Protein AF-A0A7C3PUT8-F1 (afdb_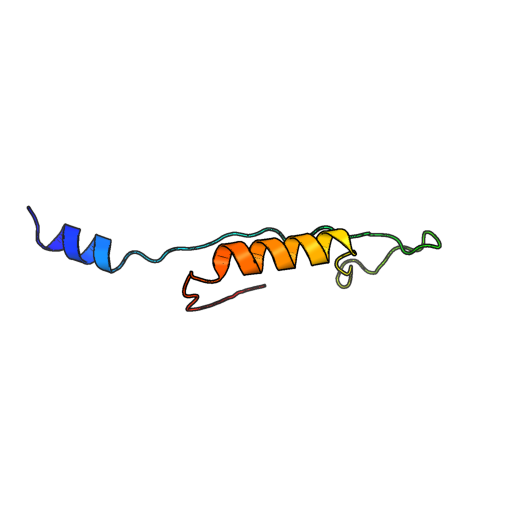monomer_lite)

pLDDT: mean 91.19, std 9.5, range [54.78, 98.56]

Sequence (65 aa):
MSHDLRKRIESRRRIYLLRHGEVSYFDERGRPYPQDSVPLNSRGLSQAQAAAEALRSTPMDRVIH

Structure (mmCIF, N/CA/C/O backbone):
data_AF-A0A7C3PUT8-F1
#
_entry.id   AF-A0A7C3PUT8-F1
#
loop_
_atom_site.group_PDB
_atom_site.id
_atom_site.type_symbol
_atom_site.label_atom_id
_atom_site.label_alt_id
_atom_site.label_comp_id
_atom_site.label_asym_id
_atom_site.label_entity_id
_atom_site.label_seq_id
_atom_site.pdbx_PDB_ins_code
_atom_site.Cartn_x
_atom_site.Cartn_y
_atom_site.Cartn_z
_atom_site.occupancy
_atom_site.B_iso_or_equiv
_atom_site.auth_seq_id
_atom_site.auth_comp_id
_atom_site.auth_asym_id
_atom_site.auth_atom_id
_atom_site.pdbx_PDB_model_num
ATOM 1 N N . MET A 1 1 ? -25.851 11.476 30.728 1.00 54.78 1 MET A N 1
ATOM 2 C CA . MET A 1 1 ? -25.167 11.161 29.448 1.00 54.78 1 MET A CA 1
ATOM 3 C C . MET A 1 1 ? -25.874 9.980 28.794 1.00 54.78 1 MET A C 1
ATOM 5 O O . MET A 1 1 ? -25.962 8.938 29.426 1.00 54.78 1 MET A O 1
ATOM 9 N N . SER A 1 2 ? -26.434 10.166 27.595 1.00 70.12 2 SER A N 1
ATOM 10 C CA . SER A 1 2 ? -27.345 9.211 26.937 1.00 70.12 2 SER A CA 1
ATOM 11 C C . SER A 1 2 ? -26.673 7.875 26.575 1.00 70.12 2 SER A C 1
ATOM 13 O O . SER A 1 2 ? -25.579 7.854 26.012 1.00 70.12 2 SER A O 1
ATOM 15 N N . HIS A 1 3 ? -27.358 6.768 26.879 1.00 69.25 3 HIS A N 1
ATOM 16 C CA . HIS A 1 3 ? -26.968 5.378 26.598 1.00 69.25 3 HIS A CA 1
ATOM 17 C C . HIS A 1 3 ? -26.743 5.113 25.090 1.00 69.25 3 HIS A C 1
ATOM 19 O O . HIS A 1 3 ? -25.926 4.276 24.710 1.00 69.25 3 HIS A O 1
ATOM 25 N N . ASP A 1 4 ? -27.402 5.897 24.233 1.00 76.62 4 ASP A N 1
ATOM 26 C CA . ASP A 1 4 ? -27.327 5.819 22.769 1.00 76.62 4 ASP A CA 1
ATOM 27 C C . ASP A 1 4 ? -25.955 6.238 22.202 1.00 76.62 4 ASP A C 1
ATOM 29 O O . ASP A 1 4 ? -25.417 5.617 21.283 1.00 76.62 4 ASP A O 1
ATOM 33 N N . LEU A 1 5 ? -25.323 7.248 22.812 1.00 72.12 5 LEU A N 1
ATOM 34 C CA . LEU A 1 5 ? -24.014 7.737 22.373 1.00 72.12 5 LEU A CA 1
ATOM 35 C C . LEU A 1 5 ? -22.907 6.709 22.643 1.00 72.12 5 LEU A C 1
ATOM 37 O O . LEU A 1 5 ? -21.997 6.557 21.831 1.00 72.12 5 LEU A O 1
ATOM 41 N N . ARG A 1 6 ? -23.004 5.972 23.758 1.00 73.00 6 ARG A N 1
ATOM 42 C CA . ARG A 1 6 ? -22.057 4.901 24.109 1.00 73.00 6 ARG A CA 1
ATOM 43 C C . ARG A 1 6 ? -22.127 3.751 23.107 1.00 73.00 6 ARG A C 1
ATOM 45 O O . ARG A 1 6 ? -21.094 3.370 22.568 1.00 73.00 6 ARG A O 1
ATOM 52 N N . LYS A 1 7 ? -23.339 3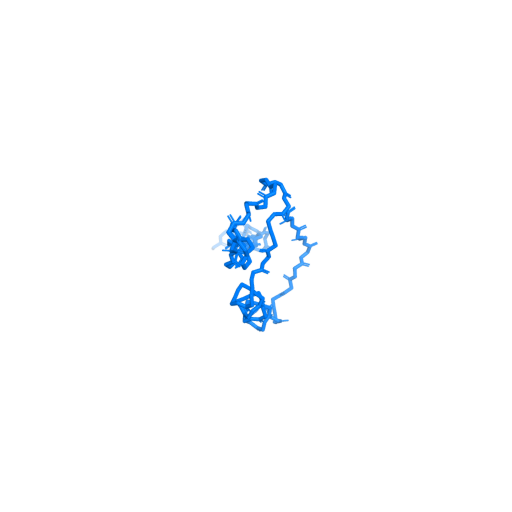.307 22.755 1.00 73.31 7 LYS A N 1
ATOM 53 C CA . LYS A 1 7 ? -23.553 2.277 21.725 1.00 73.31 7 LYS A CA 1
ATOM 54 C C . LYS A 1 7 ? -22.960 2.661 20.368 1.00 73.31 7 LYS A C 1
ATOM 56 O O . LYS A 1 7 ? -22.309 1.839 19.734 1.00 73.31 7 LYS A O 1
ATOM 61 N N . ARG A 1 8 ? -23.142 3.911 19.926 1.00 74.50 8 ARG A N 1
ATOM 62 C CA . ARG A 1 8 ? -22.586 4.400 18.646 1.00 74.50 8 ARG A CA 1
ATOM 63 C C . ARG A 1 8 ? -21.061 4.512 18.640 1.00 74.50 8 ARG A C 1
ATOM 65 O O . ARG A 1 8 ? -20.451 4.368 17.583 1.00 74.50 8 ARG A O 1
ATOM 72 N N . ILE A 1 9 ? -20.448 4.789 19.791 1.00 70.75 9 ILE A N 1
ATOM 73 C CA . ILE A 1 9 ? -18.986 4.789 19.936 1.00 70.75 9 ILE A CA 1
ATOM 74 C C . ILE A 1 9 ? -18.456 3.352 19.884 1.00 70.75 9 ILE A C 1
ATOM 76 O O . ILE A 1 9 ? -17.490 3.095 19.170 1.00 70.75 9 ILE A O 1
ATOM 80 N N . GLU A 1 10 ? -19.119 2.415 20.5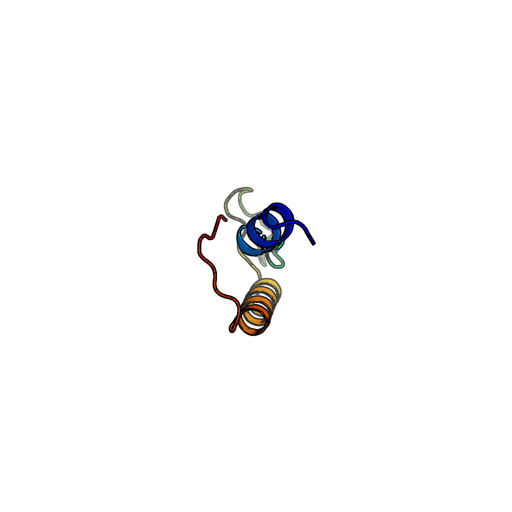64 1.00 75.75 10 GLU A N 1
ATOM 81 C CA . GLU A 1 10 ? -18.758 0.991 20.563 1.00 75.75 10 GLU A CA 1
ATOM 82 C C . GLU A 1 10 ? -18.958 0.326 19.190 1.00 75.75 10 GLU A C 1
ATOM 84 O O . GLU A 1 10 ? -18.185 -0.549 18.812 1.00 75.75 10 GLU A O 1
ATOM 89 N N . SER A 1 11 ? -19.931 0.777 18.390 1.00 81.62 11 SER A N 1
ATOM 90 C CA . SER A 1 11 ? -20.168 0.263 17.032 1.00 81.62 11 SER A CA 1
ATOM 91 C C . SER A 1 11 ? -19.275 0.893 15.954 1.00 81.62 11 SER A C 1
ATOM 93 O O . SER A 1 11 ? -19.456 0.620 14.762 1.00 81.62 11 SER A O 1
ATOM 95 N N . ARG A 1 12 ? -18.364 1.805 16.315 1.00 85.38 12 ARG A N 1
ATOM 96 C CA . ARG A 1 12 ? -17.596 2.576 15.333 1.00 85.38 12 ARG A CA 1
ATOM 97 C C . ARG A 1 12 ? -16.493 1.717 14.715 1.00 85.38 12 ARG A C 1
ATOM 99 O O . ARG A 1 12 ? -15.494 1.412 15.359 1.00 85.38 12 ARG A O 1
ATOM 106 N N . ARG A 1 13 ? -16.635 1.393 13.428 1.00 89.12 13 ARG A N 1
ATOM 107 C CA . ARG A 1 13 ? -15.583 0.709 12.663 1.00 89.12 13 ARG A CA 1
ATOM 108 C C . ARG A 1 13 ? -14.480 1.679 12.242 1.00 89.12 13 ARG A C 1
ATOM 110 O O . ARG A 1 13 ? -14.745 2.844 11.943 1.00 89.12 13 ARG A O 1
ATOM 117 N N . ARG A 1 14 ? -13.242 1.186 12.222 1.00 91.50 14 ARG A N 1
ATOM 118 C CA . ARG A 1 14 ? -12.063 1.906 11.725 1.00 91.50 14 ARG A CA 1
ATOM 119 C C . ARG A 1 14 ? -11.763 1.421 10.311 1.00 91.50 14 ARG A C 1
ATOM 121 O O . ARG A 1 14 ? -11.800 0.223 10.062 1.00 91.50 14 ARG A O 1
ATOM 128 N N . ILE A 1 15 ? -11.495 2.353 9.402 1.00 94.25 15 ILE A N 1
ATOM 129 C CA . ILE A 1 15 ? -11.101 2.055 8.024 1.00 94.25 15 ILE A CA 1
ATOM 130 C C . ILE A 1 15 ? -9.703 2.625 7.826 1.00 94.25 15 ILE A C 1
ATOM 132 O O . ILE A 1 15 ? -9.471 3.799 8.114 1.00 94.25 15 ILE A O 1
ATOM 136 N N . TYR A 1 16 ? -8.794 1.790 7.334 1.00 94.81 16 TYR A N 1
ATOM 137 C CA . TYR A 1 16 ? -7.444 2.181 6.953 1.00 94.81 16 TYR A CA 1
ATOM 138 C C . TYR A 1 16 ? -7.381 2.228 5.428 1.00 94.81 16 TYR A C 1
ATOM 140 O O . TYR A 1 16 ? -7.661 1.231 4.767 1.00 94.81 16 TYR A O 1
ATOM 148 N N . LEU A 1 17 ? -7.061 3.398 4.875 1.00 96.31 17 LEU A N 1
ATOM 149 C CA . LEU A 1 17 ? -6.911 3.603 3.436 1.00 96.31 17 LEU A CA 1
ATOM 150 C C . LEU A 1 17 ? -5.429 3.729 3.116 1.00 96.31 17 LEU A C 1
ATOM 152 O O . LEU A 1 17 ? -4.754 4.622 3.626 1.00 96.31 17 LEU A O 1
ATOM 156 N N . LEU A 1 18 ? -4.927 2.813 2.296 1.00 95.75 18 LEU A N 1
ATOM 157 C CA . LEU A 1 18 ? -3.539 2.789 1.865 1.00 95.75 18 LEU A CA 1
ATOM 158 C C . LEU A 1 18 ? -3.499 2.827 0.342 1.00 95.75 18 LEU A C 1
ATOM 160 O O . LEU A 1 18 ? -4.254 2.129 -0.330 1.00 95.75 18 LEU A O 1
ATOM 164 N N . ARG A 1 19 ? -2.589 3.635 -0.200 1.00 95.69 19 ARG A N 1
ATOM 165 C CA . ARG A 1 19 ? -2.209 3.537 -1.608 1.00 95.69 19 ARG A CA 1
ATOM 166 C C . ARG A 1 19 ? -1.258 2.349 -1.777 1.00 95.69 19 ARG A C 1
ATOM 168 O O . ARG A 1 19 ? -0.476 2.063 -0.872 1.00 95.69 19 ARG A O 1
ATOM 175 N 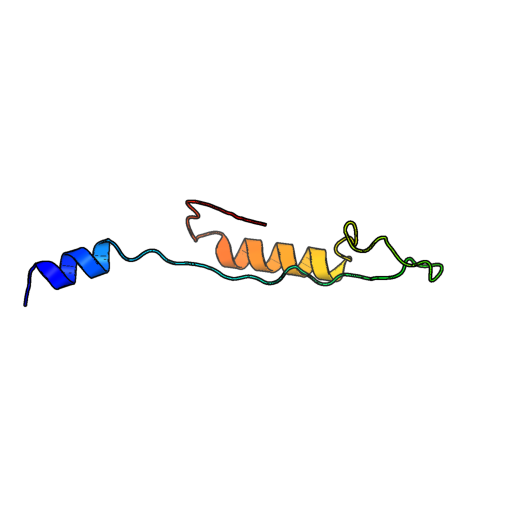N . HIS A 1 20 ? -1.297 1.700 -2.940 1.00 95.06 20 HIS A N 1
ATOM 176 C CA . HIS A 1 20 ? -0.272 0.731 -3.328 1.00 95.06 20 HIS A CA 1
ATOM 177 C C . HIS A 1 20 ? 1.142 1.347 -3.258 1.00 95.06 20 HIS A C 1
ATOM 179 O O . HIS A 1 20 ? 1.314 2.566 -3.372 1.00 95.06 20 HIS A O 1
ATOM 185 N N . GLY A 1 21 ? 2.154 0.496 -3.075 1.00 97.06 21 GLY A N 1
ATOM 186 C CA . GLY A 1 21 ? 3.556 0.913 -3.088 1.00 97.06 21 GLY A CA 1
ATOM 187 C C . GLY A 1 21 ? 4.032 1.365 -4.473 1.00 97.06 21 GLY A C 1
ATOM 188 O O . GLY A 1 21 ? 3.340 1.207 -5.476 1.00 97.06 21 GLY A O 1
ATOM 189 N N . GLU A 1 22 ? 5.228 1.935 -4.536 1.00 97.81 22 GLU A N 1
ATOM 190 C CA . GLU A 1 22 ? 5.841 2.401 -5.780 1.00 97.81 22 GLU A CA 1
ATOM 191 C C . GLU A 1 22 ? 5.949 1.288 -6.840 1.00 97.81 22 GLU A C 1
ATOM 193 O O . GLU A 1 22 ? 6.283 0.137 -6.551 1.00 97.81 22 GLU A O 1
ATOM 198 N N . VAL A 1 23 ? 5.671 1.656 -8.088 1.00 96.88 23 VAL A N 1
ATOM 199 C 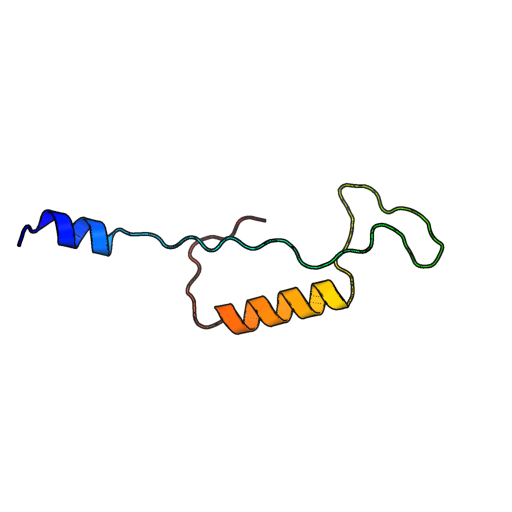CA . VAL A 1 23 ? 5.748 0.782 -9.260 1.00 96.88 23 VAL A CA 1
ATOM 200 C C . VAL A 1 23 ? 6.663 1.410 -10.304 1.00 96.88 23 VAL A C 1
ATOM 202 O O . VAL A 1 23 ? 6.824 2.632 -10.342 1.00 96.88 23 VAL A O 1
ATOM 205 N N . SER A 1 24 ? 7.214 0.580 -11.184 1.00 96.19 24 SER A N 1
ATOM 206 C CA . SER A 1 24 ? 7.912 1.032 -12.389 1.00 96.19 24 SER A CA 1
ATOM 207 C C . SER A 1 24 ? 7.093 0.623 -13.606 1.00 96.19 24 SER A C 1
ATOM 209 O O . SER A 1 24 ? 6.866 -0.562 -13.815 1.00 96.19 24 SER A O 1
ATOM 211 N N . TYR A 1 25 ? 6.650 1.588 -14.415 1.00 95.88 25 TYR A N 1
ATOM 212 C CA . TYR A 1 25 ? 5.826 1.306 -15.601 1.00 95.88 25 TYR A CA 1
ATOM 213 C C . TYR A 1 25 ? 6.601 0.674 -16.755 1.00 95.88 25 TYR A C 1
ATOM 215 O O . TYR A 1 25 ? 5.988 0.094 -17.646 1.00 95.88 25 TYR A O 1
ATOM 223 N N . PHE A 1 26 ? 7.929 0.772 -16.732 1.00 95.69 26 PHE A N 1
ATOM 224 C CA . PHE A 1 26 ? 8.812 0.230 -17.753 1.00 95.69 26 PHE A CA 1
ATOM 225 C C . PHE A 1 26 ? 9.814 -0.736 -17.124 1.00 95.69 26 PHE A C 1
ATOM 227 O O . PHE A 1 26 ? 10.258 -0.527 -15.991 1.00 95.69 26 PHE A O 1
ATOM 234 N N . ASP A 1 27 ? 10.164 -1.786 -17.863 1.00 92.81 27 ASP A N 1
ATOM 235 C CA . ASP A 1 27 ? 11.261 -2.681 -17.507 1.00 92.81 27 ASP A CA 1
ATOM 236 C C . ASP A 1 27 ? 12.634 -2.019 -17.739 1.00 92.81 27 ASP A C 1
ATOM 238 O O . ASP A 1 27 ? 12.741 -0.906 -18.258 1.00 92.81 27 ASP A O 1
ATOM 242 N N . GLU A 1 28 ? 13.709 -2.719 -17.376 1.00 92.44 28 GLU A N 1
ATOM 243 C CA . GLU A 1 28 ? 15.090 -2.228 -17.525 1.00 92.44 28 GLU A CA 1
ATOM 244 C C . GLU A 1 28 ? 15.491 -1.944 -18.983 1.00 92.44 28 GLU A C 1
ATOM 246 O O . GLU A 1 28 ? 16.468 -1.242 -19.236 1.00 92.44 28 GLU A O 1
ATOM 251 N N . ARG A 1 29 ? 14.741 -2.476 -19.955 1.00 95.62 29 ARG A N 1
ATOM 252 C CA . ARG A 1 29 ? 14.940 -2.255 -21.393 1.00 95.62 29 ARG A CA 1
ATOM 253 C C . ARG A 1 29 ? 14.022 -1.159 -21.944 1.00 95.62 29 ARG A C 1
ATOM 255 O O . ARG A 1 29 ? 13.991 -0.958 -23.156 1.00 95.62 29 ARG A O 1
ATOM 262 N N . GLY A 1 30 ? 13.270 -0.469 -21.085 1.00 95.31 30 GLY A N 1
ATOM 263 C CA . GLY A 1 30 ? 12.336 0.588 -21.467 1.00 95.31 30 GLY A CA 1
ATOM 264 C C . GLY A 1 30 ? 11.031 0.079 -22.081 1.00 95.31 30 GLY A C 1
ATOM 265 O O . GLY A 1 30 ? 10.311 0.862 -22.699 1.00 95.31 30 GLY A O 1
ATOM 266 N N . ARG A 1 31 ? 10.702 -1.213 -21.946 1.00 95.94 31 ARG A N 1
ATOM 267 C CA . ARG A 1 31 ? 9.430 -1.756 -22.444 1.00 95.94 31 ARG A CA 1
ATOM 268 C C . ARG A 1 31 ? 8.331 -1.533 -21.407 1.00 95.94 31 ARG A C 1
ATOM 270 O O . ARG A 1 31 ? 8.555 -1.851 -20.240 1.00 95.94 31 ARG A O 1
ATOM 277 N N . PRO A 1 32 ? 7.157 -1.012 -21.799 1.00 96.06 32 PRO A N 1
ATOM 278 C CA . PRO A 1 32 ? 6.063 -0.803 -20.864 1.00 96.06 32 PRO A CA 1
ATOM 279 C C . PRO A 1 32 ? 5.487 -2.138 -20.383 1.00 96.06 32 PRO A C 1
ATOM 281 O O . PRO A 1 32 ? 5.347 -3.082 -21.165 1.00 96.06 32 PRO A O 1
ATOM 284 N N . TYR A 1 33 ? 5.105 -2.200 -19.110 1.00 95.62 33 TYR A N 1
ATOM 285 C CA . TYR A 1 33 ? 4.248 -3.266 -18.599 1.00 95.62 33 TYR A CA 1
ATOM 286 C C . TYR A 1 33 ? 2.796 -3.064 -19.070 1.00 95.62 33 TYR A C 1
ATOM 288 O O . TYR A 1 33 ? 2.366 -1.921 -19.260 1.00 95.62 33 TYR A O 1
ATOM 296 N N . PRO A 1 34 ? 2.008 -4.145 -19.223 1.00 93.88 34 PRO A N 1
ATOM 297 C CA . PRO A 1 34 ? 0.560 -4.029 -19.370 1.00 93.88 34 PRO A CA 1
ATOM 298 C C . PRO A 1 34 ? -0.047 -3.277 -18.178 1.00 93.88 34 PRO A C 1
ATOM 300 O O . PRO A 1 34 ? 0.394 -3.458 -17.041 1.00 93.88 34 PRO A O 1
ATOM 303 N N . GLN A 1 35 ? -1.064 -2.446 -18.433 1.00 85.56 35 GLN A N 1
ATOM 304 C CA . GLN A 1 35 ? -1.655 -1.559 -17.417 1.00 85.56 35 GLN A CA 1
ATOM 305 C C . GLN A 1 35 ? -2.145 -2.310 -16.172 1.00 85.56 35 GLN A C 1
ATOM 307 O O . GLN A 1 35 ? -1.951 -1.830 -15.059 1.00 85.56 35 GLN A O 1
ATOM 312 N N . ASP A 1 36 ? -2.701 -3.507 -16.357 1.00 88.56 36 ASP A N 1
ATOM 313 C CA . ASP A 1 36 ? -3.319 -4.283 -15.277 1.00 88.56 36 ASP A CA 1
ATOM 314 C C . ASP A 1 36 ? -2.319 -5.176 -14.523 1.00 88.56 36 ASP A C 1
ATOM 316 O O . ASP A 1 36 ? -2.692 -5.895 -13.599 1.00 88.56 36 ASP A O 1
ATOM 320 N N . SER A 1 37 ? -1.041 -5.168 -14.916 1.00 89.12 37 SER A N 1
ATOM 321 C CA . SER A 1 37 ? -0.033 -6.097 -14.396 1.00 89.12 37 SER A CA 1
ATOM 322 C C . SER A 1 37 ? 1.289 -5.417 -14.036 1.00 89.12 37 SER A C 1
ATOM 324 O O . SER A 1 37 ? 2.345 -6.046 -14.122 1.00 89.12 37 SER A O 1
ATOM 326 N N . VAL A 1 38 ? 1.260 -4.130 -13.678 1.00 95.94 38 VAL A N 1
ATOM 327 C CA . VAL A 1 38 ? 2.463 -3.398 -13.261 1.00 95.94 38 VAL A CA 1
ATOM 328 C C . VAL A 1 38 ? 2.875 -3.847 -11.849 1.00 95.94 38 VAL A C 1
ATOM 330 O O . VAL A 1 38 ? 2.111 -3.641 -10.902 1.00 95.94 38 VAL A O 1
ATOM 333 N N . PRO A 1 39 ? 4.063 -4.453 -11.664 1.00 95.25 39 PRO A N 1
ATOM 334 C CA . PRO A 1 39 ? 4.486 -4.943 -10.358 1.00 95.25 39 PRO A CA 1
ATOM 335 C C . PRO A 1 39 ? 5.002 -3.810 -9.458 1.00 95.25 39 PRO A C 1
ATOM 337 O O . PRO A 1 39 ? 5.478 -2.773 -9.931 1.00 95.25 39 PRO A O 1
ATOM 340 N N . LEU A 1 40 ? 4.987 -4.047 -8.140 1.00 96.94 40 LEU A N 1
ATOM 341 C CA . LEU A 1 40 ? 5.763 -3.234 -7.202 1.00 96.94 40 LEU A CA 1
ATOM 342 C C . LEU A 1 40 ? 7.248 -3.330 -7.550 1.00 96.94 40 LEU A C 1
ATOM 344 O O . LEU A 1 40 ? 7.771 -4.421 -7.786 1.00 96.94 40 LEU A O 1
ATOM 348 N N . ASN A 1 41 ? 7.934 -2.192 -7.538 1.00 96.81 41 ASN A N 1
ATOM 349 C CA . ASN A 1 41 ? 9.388 -2.184 -7.633 1.00 96.81 41 ASN A CA 1
ATOM 350 C C . ASN A 1 41 ? 10.014 -2.433 -6.245 1.00 96.81 41 ASN A C 1
ATOM 352 O O . ASN A 1 41 ? 9.312 -2.518 -5.233 1.00 96.81 41 ASN A O 1
ATOM 356 N N . SER A 1 42 ? 11.343 -2.518 -6.169 1.00 97.50 42 SER A N 1
ATOM 357 C CA . SER A 1 42 ? 12.053 -2.781 -4.907 1.00 97.50 42 SER A CA 1
ATOM 358 C C . SER A 1 42 ? 11.683 -1.797 -3.792 1.00 97.50 42 SER A C 1
ATOM 360 O O . SER A 1 42 ? 11.516 -2.196 -2.642 1.00 97.50 42 SER A O 1
ATOM 362 N N . ARG A 1 43 ? 11.484 -0.517 -4.127 1.00 98.19 43 ARG A N 1
ATOM 363 C CA . ARG A 1 43 ? 11.072 0.508 -3.164 1.00 98.19 43 ARG A CA 1
ATOM 364 C C . ARG A 1 43 ? 9.612 0.347 -2.752 1.00 98.19 43 ARG A C 1
ATOM 366 O O . ARG A 1 43 ? 9.304 0.508 -1.573 1.00 98.19 43 ARG A O 1
ATOM 373 N N . GLY A 1 44 ? 8.729 -0.005 -3.681 1.00 98.31 44 GLY A N 1
ATOM 374 C CA . GLY A 1 44 ? 7.337 -0.344 -3.396 1.00 98.31 44 GLY A CA 1
ATOM 375 C C . GLY A 1 44 ? 7.201 -1.544 -2.465 1.00 98.31 44 GLY A C 1
ATOM 376 O O . GLY A 1 44 ? 6.388 -1.511 -1.542 1.00 98.31 44 GLY A O 1
ATOM 377 N N . LEU A 1 45 ? 8.047 -2.563 -2.633 1.00 98.38 45 LEU A N 1
ATOM 378 C CA . LEU A 1 45 ? 8.121 -3.703 -1.717 1.00 98.38 45 LEU A CA 1
ATOM 379 C C . LEU A 1 45 ? 8.560 -3.268 -0.312 1.00 98.38 45 LEU A C 1
ATOM 381 O O . LEU A 1 45 ? 7.914 -3.639 0.668 1.00 98.38 45 LEU A O 1
ATOM 385 N N . SER A 1 46 ? 9.592 -2.427 -0.195 1.00 98.56 46 SER A N 1
ATOM 386 C CA . SER A 1 46 ? 10.007 -1.877 1.105 1.00 98.56 46 SER A CA 1
ATOM 387 C C . SER A 1 46 ? 8.919 -1.018 1.759 1.00 98.56 46 SER A C 1
ATOM 389 O O . SER A 1 46 ? 8.732 -1.076 2.972 1.00 98.56 46 SER A O 1
ATOM 391 N N . GLN A 1 47 ? 8.159 -0.247 0.977 1.00 98.50 47 GLN A N 1
ATOM 392 C CA . GLN A 1 47 ? 7.016 0.524 1.482 1.00 98.50 47 GLN A CA 1
ATOM 393 C C . GLN A 1 47 ? 5.906 -0.389 2.014 1.00 98.50 47 GLN A C 1
ATOM 395 O O . GLN A 1 47 ? 5.369 -0.129 3.090 1.00 98.50 47 GLN A O 1
ATOM 400 N N . ALA A 1 48 ? 5.587 -1.473 1.300 1.00 98.00 48 ALA A N 1
ATOM 401 C CA . ALA A 1 48 ? 4.604 -2.456 1.749 1.00 98.00 48 ALA A CA 1
ATOM 402 C C . ALA A 1 48 ? 5.038 -3.131 3.062 1.00 98.00 48 ALA A C 1
ATOM 404 O O . ALA A 1 48 ? 4.228 -3.281 3.975 1.00 98.00 48 ALA A O 1
ATOM 405 N N . GLN A 1 49 ? 6.325 -3.464 3.197 1.00 98.38 49 GLN A N 1
ATOM 406 C CA . GLN A 1 49 ? 6.889 -4.000 4.440 1.00 98.38 49 GLN A CA 1
ATOM 407 C C . GLN A 1 49 ? 6.807 -2.993 5.596 1.00 98.38 49 GLN A C 1
ATOM 409 O O . GLN A 1 49 ? 6.395 -3.356 6.696 1.00 98.38 49 GLN A O 1
ATOM 414 N N . ALA A 1 50 ? 7.135 -1.721 5.354 1.00 98.38 50 ALA A N 1
ATOM 415 C CA . ALA A 1 50 ? 7.031 -0.674 6.370 1.00 98.38 50 ALA A CA 1
ATOM 416 C C . ALA A 1 50 ? 5.580 -0.461 6.836 1.00 98.38 50 ALA A C 1
ATOM 418 O O . ALA A 1 50 ? 5.327 -0.305 8.031 1.00 98.38 50 ALA A O 1
ATOM 419 N N . ALA A 1 51 ? 4.617 -0.501 5.910 1.00 97.50 51 ALA A N 1
ATOM 420 C CA . ALA A 1 51 ? 3.197 -0.431 6.243 1.00 97.50 51 ALA A CA 1
ATOM 421 C C . ALA A 1 51 ? 2.740 -1.644 7.069 1.00 97.50 51 ALA A C 1
ATOM 423 O O . ALA A 1 51 ? 1.999 -1.475 8.038 1.00 97.50 51 ALA A O 1
ATOM 424 N N . ALA A 1 52 ? 3.208 -2.848 6.723 1.00 96.38 52 ALA A N 1
ATOM 425 C CA . ALA A 1 52 ? 2.915 -4.062 7.479 1.00 96.38 52 ALA A CA 1
ATOM 426 C C . ALA A 1 52 ? 3.435 -3.973 8.921 1.00 96.38 52 ALA A C 1
ATOM 428 O O . ALA A 1 52 ? 2.693 -4.287 9.850 1.00 96.38 52 ALA A O 1
ATOM 429 N N . GLU A 1 53 ? 4.663 -3.486 9.125 1.00 98.25 53 GLU A N 1
ATOM 430 C CA . GLU A 1 53 ? 5.215 -3.303 10.472 1.00 98.25 53 GLU A CA 1
ATOM 431 C C . GLU A 1 53 ? 4.431 -2.244 11.263 1.00 98.25 53 GLU A C 1
ATOM 433 O O . GLU A 1 53 ? 4.061 -2.476 12.413 1.00 98.25 53 GLU A O 1
ATOM 438 N N . ALA A 1 54 ? 4.086 -1.114 10.638 1.00 97.25 54 ALA A N 1
ATOM 439 C CA . ALA A 1 54 ? 3.319 -0.050 11.290 1.00 97.25 54 ALA A CA 1
ATOM 440 C C . ALA A 1 54 ? 1.903 -0.492 11.709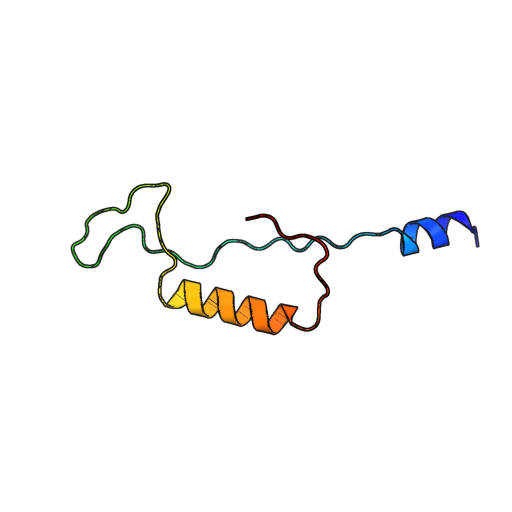 1.00 97.25 54 ALA A C 1
ATOM 442 O O . ALA A 1 54 ? 1.370 -0.013 12.710 1.00 97.25 54 ALA A O 1
ATOM 443 N N . LEU A 1 55 ? 1.288 -1.405 10.953 1.00 96.00 55 LEU A N 1
ATOM 444 C CA . LEU A 1 55 ? -0.063 -1.913 11.207 1.00 96.00 55 LEU A CA 1
ATOM 445 C C . LEU A 1 55 ? -0.081 -3.242 11.966 1.00 96.00 55 LEU A C 1
ATOM 447 O O . LEU A 1 55 ? -1.159 -3.772 12.227 1.00 96.00 55 LEU A O 1
ATOM 451 N N . ARG A 1 56 ? 1.075 -3.773 12.366 1.00 97.12 56 ARG A N 1
ATOM 452 C CA . ARG A 1 56 ? 1.215 -5.121 12.932 1.00 97.12 56 ARG A CA 1
ATOM 453 C C . ARG A 1 56 ? 0.323 -5.399 14.144 1.00 97.12 56 ARG A C 1
ATOM 455 O O . ARG A 1 56 ? -0.139 -6.520 14.323 1.00 97.12 56 ARG A O 1
ATOM 462 N N . SER A 1 57 ? 0.081 -4.392 14.980 1.00 96.62 57 SER A N 1
ATOM 463 C CA . SER A 1 57 ? -0.767 -4.488 16.178 1.00 96.62 57 SER A CA 1
ATOM 464 C C . SER A 1 57 ? -2.227 -4.086 15.937 1.00 96.62 57 SER A C 1
ATOM 466 O O . SER A 1 57 ? -3.012 -4.030 16.883 1.00 96.62 57 SER A O 1
ATOM 468 N N . THR A 1 58 ? -2.602 -3.785 14.692 1.00 94.81 58 THR A N 1
ATOM 469 C CA . THR A 1 58 ? -3.954 -3.369 14.311 1.00 94.81 58 THR A CA 1
ATOM 470 C C . THR A 1 58 ? -4.744 -4.575 13.800 1.00 94.81 58 THR A C 1
ATOM 472 O O . THR A 1 58 ? -4.424 -5.096 12.731 1.00 94.81 58 THR A O 1
ATOM 475 N N . PRO A 1 59 ? -5.799 -5.020 14.506 1.00 92.38 59 PRO A N 1
ATOM 476 C CA . PRO A 1 59 ? -6.671 -6.078 14.010 1.00 92.38 59 PRO A CA 1
ATOM 477 C C . PRO A 1 59 ? -7.384 -5.640 12.726 1.00 92.38 59 PRO A C 1
ATOM 479 O O . PRO A 1 59 ? -7.942 -4.542 12.669 1.00 92.38 59 PRO A O 1
ATOM 482 N N . MET A 1 60 ? -7.386 -6.506 11.713 1.00 93.50 60 MET A N 1
ATOM 483 C CA . MET A 1 60 ? -8.083 -6.281 10.447 1.00 93.50 60 MET A CA 1
ATOM 484 C C . MET A 1 60 ? -9.154 -7.352 10.263 1.00 93.50 60 MET A C 1
ATOM 486 O O . MET A 1 60 ? -8.836 -8.517 10.046 1.00 93.50 60 MET A O 1
ATOM 490 N N . ASP A 1 61 ? -10.426 -6.956 10.311 1.00 95.12 61 ASP A N 1
ATOM 491 C CA . ASP A 1 61 ? -11.545 -7.879 10.079 1.00 95.12 61 ASP A CA 1
ATOM 492 C C . ASP A 1 61 ? -11.731 -8.207 8.587 1.00 95.12 61 ASP A C 1
ATOM 494 O O . ASP A 1 61 ? -12.278 -9.248 8.226 1.00 95.12 61 ASP A O 1
ATOM 498 N N . ARG A 1 62 ? -11.330 -7.285 7.700 1.00 94.94 62 ARG A N 1
ATOM 499 C CA . ARG A 1 62 ? -11.471 -7.414 6.245 1.00 94.94 62 ARG A CA 1
ATOM 500 C C . ARG A 1 62 ? -10.441 -6.558 5.511 1.00 94.94 62 ARG A C 1
ATOM 502 O O . ARG A 1 62 ? -10.226 -5.407 5.880 1.00 94.94 62 ARG A O 1
ATOM 509 N N . VAL A 1 63 ? -9.889 -7.102 4.426 1.00 95.25 63 VAL A N 1
ATOM 510 C CA . VAL A 1 63 ? -8.981 -6.412 3.495 1.00 95.25 63 VAL A CA 1
ATOM 511 C C . VAL A 1 63 ? -9.549 -6.503 2.077 1.00 95.25 63 VAL A C 1
ATOM 513 O O . VAL A 1 63 ? -10.109 -7.531 1.699 1.00 95.25 63 VAL A O 1
ATOM 516 N N . ILE A 1 64 ? -9.435 -5.418 1.311 1.00 95.00 64 ILE A N 1
ATOM 517 C CA . ILE A 1 64 ? -9.839 -5.320 -0.099 1.00 95.00 64 ILE A CA 1
ATOM 518 C C . ILE A 1 64 ? -8.668 -4.663 -0.841 1.00 95.00 64 ILE A C 1
ATOM 520 O O . ILE A 1 64 ? -8.152 -3.660 -0.347 1.00 95.00 64 ILE A O 1
ATOM 524 N N . HIS A 1 65 ? -8.237 -5.246 -1.961 1.00 88.06 65 HIS A N 1
ATOM 525 C CA . HIS A 1 65 ? -7.123 -4.778 -2.790 1.00 88.06 65 HIS A CA 1
ATOM 526 C C . HIS A 1 65 ? -7.450 -4.948 -4.271 1.00 88.06 65 HIS A C 1
ATOM 528 O O . HIS A 1 65 ? -8.280 -5.838 -4.571 1.00 88.06 65 HIS A O 1
#

Foldseek 3Di:
DDPVVVVCVVPDDDDDDDDQFDFDQADPVRHGDDPVDTDHDPRSVVVVVVVCVVCVPPDDPDDDD

Secondary structure (DSSP, 8-state):
--HHHHHHHHT-------PPPPB-SB-TTSPBPPGGGPPB-HHHHHHHHHHHHHTTTS--S----

Radius of gyration: 18.92 Å; chains: 1; bounding box: 42×19×52 Å